Protein AF-A0A3P8UF67-F1 (afdb_monomer)

InterPro domains:
  IPR019818 Isocitrate/isopropylmalate dehydrogenase, conserved site [PS00470] (28-47)
  IPR024084 Isopropylmalate dehydrogenase-like domain [PF00180] (12-121)
  IPR024084 Isopropylmalate dehydrogenase-like domain [SM01329] (1-118)

Organism: Amphiprion percula (NCBI:txid161767)

pLDDT: mean 71.68, std 18.34, range [26.41, 93.44]

Structure (mmCIF, N/CA/C/O backbone):
data_AF-A0A3P8UF67-F1
#
_entry.id   AF-A0A3P8UF67-F1
#
loop_
_atom_site.group_PDB
_atom_site.id
_atom_site.type_symbol
_atom_site.label_atom_id
_atom_site.label_alt_id
_atom_site.label_comp_id
_atom_site.label_asym_id
_atom_site.label_entity_id
_atom_site.label_seq_id
_atom_site.pdbx_PDB_ins_code
_atom_site.Cartn_x
_atom_site.Cartn_y
_atom_site.Cartn_z
_atom_site.occupancy
_atom_site.B_iso_or_equiv
_atom_site.auth_seq_id
_atom_site.auth_comp_id
_atom_site.auth_asym_id
_atom_site.auth_atom_id
_atom_site.pdbx_PDB_model_num
ATOM 1 N N . VAL A 1 1 ? 26.619 7.901 -5.199 1.00 31.92 1 VAL A N 1
ATOM 2 C CA . VAL A 1 1 ? 25.373 8.563 -4.739 1.00 31.92 1 VAL A CA 1
ATOM 3 C C . VAL A 1 1 ? 24.559 9.010 -5.957 1.00 31.92 1 VAL A C 1
ATOM 5 O O . VAL A 1 1 ? 24.554 10.184 -6.281 1.00 31.92 1 VAL A O 1
ATOM 8 N N . SER A 1 2 ? 23.986 8.076 -6.728 1.00 28.95 2 SER A N 1
ATOM 9 C CA . SER A 1 2 ? 23.076 8.375 -7.857 1.00 28.95 2 SER A CA 1
ATOM 10 C C . SER A 1 2 ? 22.608 7.066 -8.502 1.00 28.95 2 SER A C 1
ATOM 12 O O . SER A 1 2 ? 23.261 6.567 -9.414 1.00 28.95 2 SER A O 1
ATOM 14 N N . ARG A 1 3 ? 21.511 6.482 -8.011 1.00 26.41 3 ARG A N 1
ATOM 15 C CA . ARG A 1 3 ? 20.623 5.597 -8.785 1.00 26.41 3 ARG A CA 1
ATOM 16 C C . ARG A 1 3 ? 19.216 5.893 -8.282 1.00 26.41 3 ARG A C 1
ATOM 18 O O . ARG A 1 3 ? 18.908 5.664 -7.120 1.00 26.41 3 ARG A O 1
ATOM 25 N N . ARG A 1 4 ? 18.473 6.631 -9.107 1.00 35.66 4 ARG A N 1
ATOM 26 C CA . ARG A 1 4 ? 17.218 7.298 -8.758 1.00 35.66 4 ARG A CA 1
ATOM 27 C C . ARG A 1 4 ? 16.108 6.263 -8.606 1.00 35.66 4 ARG A C 1
ATOM 29 O O . ARG A 1 4 ? 15.639 5.710 -9.595 1.00 35.66 4 ARG A O 1
ATOM 36 N N . TRP A 1 5 ? 15.713 6.069 -7.357 1.00 35.94 5 TRP A N 1
ATOM 37 C CA . TRP A 1 5 ? 14.443 5.521 -6.908 1.00 35.94 5 TRP A CA 1
ATOM 38 C C . TRP A 1 5 ? 13.309 6.078 -7.774 1.00 35.94 5 TRP A C 1
ATOM 40 O O . TRP A 1 5 ? 13.077 7.287 -7.810 1.00 35.94 5 TRP A O 1
ATOM 50 N N . SER A 1 6 ? 12.685 5.210 -8.562 1.00 42.62 6 SER A N 1
ATOM 51 C CA . SER A 1 6 ? 11.493 5.549 -9.332 1.00 42.62 6 SER A CA 1
ATOM 52 C C . SER A 1 6 ? 10.298 5.112 -8.498 1.00 42.62 6 SER A C 1
ATOM 54 O O . SER A 1 6 ? 9.825 3.989 -8.648 1.00 42.62 6 SER A O 1
ATOM 56 N N . THR A 1 7 ? 9.866 5.960 -7.565 1.00 47.53 7 THR A N 1
ATOM 57 C CA . THR A 1 7 ? 8.689 5.692 -6.733 1.00 47.53 7 THR A CA 1
ATOM 58 C C . THR A 1 7 ? 7.460 5.672 -7.638 1.00 47.53 7 THR A C 1
ATOM 60 O O . THR A 1 7 ? 7.055 6.700 -8.189 1.00 47.53 7 THR A O 1
ATOM 63 N N . LEU A 1 8 ? 6.888 4.489 -7.858 1.00 48.12 8 LEU A N 1
ATOM 64 C CA . LEU A 1 8 ? 5.672 4.325 -8.651 1.00 48.12 8 LEU A CA 1
ATOM 65 C C . LEU A 1 8 ? 4.479 4.689 -7.767 1.00 48.12 8 LEU A C 1
ATOM 67 O O . LEU A 1 8 ? 3.890 3.852 -7.090 1.00 48.12 8 LEU A O 1
ATOM 71 N N . ILE A 1 9 ? 4.149 5.977 -7.750 1.00 51.19 9 ILE A N 1
ATOM 72 C CA . ILE A 1 9 ? 3.031 6.498 -6.968 1.00 51.19 9 ILE A CA 1
ATOM 73 C C . ILE A 1 9 ? 1.745 6.219 -7.747 1.00 51.19 9 ILE A C 1
ATOM 75 O O . ILE A 1 9 ? 1.446 6.875 -8.750 1.00 51.19 9 ILE A O 1
ATOM 79 N N . TYR A 1 10 ? 0.965 5.244 -7.280 1.00 48.44 10 TYR A N 1
ATOM 80 C CA . TYR A 1 10 ? -0.403 5.016 -7.745 1.00 48.44 10 TYR A CA 1
ATOM 81 C C . TYR A 1 10 ? -1.312 6.138 -7.230 1.00 48.44 10 TYR A C 1
ATOM 83 O O . TYR A 1 10 ? -2.051 5.976 -6.264 1.00 48.44 10 TYR A O 1
ATOM 91 N N . CYS A 1 11 ? -1.254 7.311 -7.860 1.00 43.97 11 CYS A N 1
ATOM 92 C CA . CYS A 1 11 ? -2.174 8.390 -7.527 1.00 43.97 11 CYS A CA 1
ATOM 93 C C . CYS A 1 11 ? -3.474 8.261 -8.335 1.00 43.97 11 CYS A C 1
ATOM 95 O O . CYS A 1 11 ? -3.518 8.521 -9.542 1.00 43.97 11 CYS A O 1
ATOM 97 N N . LEU A 1 12 ? -4.562 7.898 -7.653 1.00 42.47 12 LEU A N 1
ATOM 98 C CA . LEU A 1 12 ? -5.923 8.026 -8.172 1.00 42.47 12 LEU A CA 1
ATOM 99 C C . LEU A 1 12 ? -6.345 9.501 -8.112 1.00 42.47 12 LEU A C 1
ATOM 101 O O . LEU A 1 12 ? -6.988 9.952 -7.168 1.00 42.47 12 LEU A O 1
ATOM 105 N N . VAL A 1 13 ? -5.977 10.279 -9.134 1.00 40.25 13 VAL A N 1
ATOM 106 C CA . VAL A 1 13 ? -6.460 11.662 -9.263 1.00 40.25 13 VAL A CA 1
ATOM 107 C C . VAL A 1 13 ? -7.917 11.639 -9.713 1.00 40.25 13 VAL A C 1
ATOM 109 O O . VAL A 1 13 ? -8.225 11.452 -10.893 1.00 40.25 13 VAL A O 1
ATOM 112 N N . ASN A 1 14 ? -8.819 11.867 -8.762 1.00 35.72 14 ASN A N 1
ATOM 113 C CA . ASN A 1 14 ? -10.241 11.999 -9.027 1.00 35.72 14 ASN A CA 1
ATOM 114 C C . ASN A 1 14 ? -10.515 13.379 -9.641 1.00 35.72 14 ASN A C 1
ATOM 116 O O . ASN A 1 14 ? -10.559 14.395 -8.949 1.00 35.72 14 ASN A O 1
ATOM 120 N N . LYS A 1 15 ? -10.685 13.440 -10.963 1.00 35.56 15 LYS A N 1
ATOM 121 C CA . LYS A 1 15 ? -11.275 14.614 -11.610 1.00 35.56 15 LYS A CA 1
ATOM 122 C C . LYS A 1 15 ? -12.540 14.152 -12.304 1.00 35.56 15 LYS A C 1
ATOM 124 O O . LYS A 1 15 ? -12.457 13.467 -13.316 1.00 35.56 15 LYS A O 1
ATOM 129 N N . HIS A 1 16 ? -13.679 14.482 -11.691 1.00 41.19 16 HIS A N 1
ATOM 130 C CA . HIS A 1 16 ? -15.035 14.433 -12.240 1.00 41.19 16 HIS A CA 1
ATOM 131 C C . HIS A 1 16 ? -15.170 13.664 -13.572 1.00 41.19 16 HIS A C 1
ATOM 133 O O . HIS A 1 16 ? -14.860 14.189 -14.639 1.00 41.19 16 HIS A O 1
ATOM 139 N N . ARG A 1 17 ? -15.754 12.461 -13.480 1.00 41.84 17 ARG A N 1
ATOM 140 C CA . ARG A 1 17 ? -16.414 11.687 -14.552 1.00 41.84 17 ARG A CA 1
ATOM 141 C C . ARG A 1 17 ? -15.662 10.625 -15.357 1.00 41.84 17 ARG A C 1
ATOM 143 O O . ARG A 1 17 ? -16.351 9.967 -16.123 1.00 41.84 17 ARG A O 1
ATOM 150 N N . GLN A 1 18 ? -14.373 10.335 -15.193 1.00 37.66 18 GLN A N 1
ATOM 151 C CA . GLN A 1 18 ? -13.783 9.141 -15.839 1.00 37.66 18 GLN A CA 1
ATOM 152 C C . GLN A 1 18 ? -12.657 8.556 -14.975 1.00 37.66 18 GLN A C 1
ATOM 154 O O . GLN A 1 18 ? -11.641 9.216 -14.769 1.00 37.66 18 GLN A O 1
ATOM 159 N N . GLN A 1 19 ? -12.825 7.324 -14.483 1.00 43.16 19 GLN A N 1
ATOM 160 C CA . GLN A 1 19 ? -11.802 6.5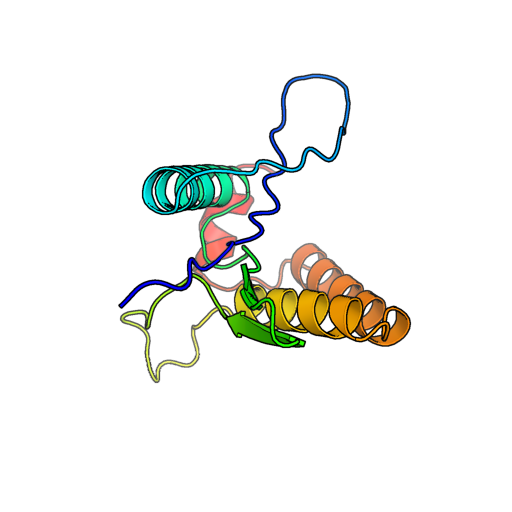55 -13.756 1.00 43.16 19 GLN A CA 1
ATOM 161 C C . GLN A 1 19 ? -10.662 6.173 -14.721 1.00 43.16 19 GLN A C 1
ATOM 163 O O . GLN A 1 19 ? -10.580 5.045 -15.199 1.00 43.16 19 GLN A O 1
ATOM 168 N N . LYS A 1 20 ? -9.804 7.131 -15.086 1.00 48.03 20 LYS A N 1
ATOM 169 C CA . LYS A 1 20 ? -8.570 6.852 -15.830 1.00 48.03 20 LYS A CA 1
ATOM 170 C C . LYS A 1 20 ? -7.449 6.620 -14.828 1.00 48.03 20 LYS A C 1
ATOM 172 O O . LYS A 1 20 ? -7.022 7.559 -14.162 1.00 48.03 20 LYS A O 1
ATOM 177 N N . GLN A 1 21 ? -6.942 5.390 -14.769 1.00 48.00 21 GLN A N 1
ATOM 178 C CA . GLN A 1 21 ? -5.649 5.106 -14.150 1.00 48.00 21 GLN A CA 1
ATOM 179 C C . GLN A 1 21 ? -4.579 5.882 -14.930 1.00 48.00 21 GLN A C 1
ATOM 181 O O . GLN A 1 21 ? -4.398 5.675 -16.132 1.00 48.00 21 GLN A O 1
ATOM 186 N N . ARG A 1 22 ? -3.931 6.849 -14.277 1.00 57.16 22 ARG A N 1
ATOM 187 C CA . ARG A 1 22 ? -2.878 7.675 -14.878 1.00 57.16 22 ARG A CA 1
ATOM 188 C C . ARG A 1 22 ? -1.574 7.404 -14.149 1.00 57.16 22 ARG A C 1
ATOM 190 O O . ARG A 1 22 ? -1.506 7.579 -12.940 1.00 57.16 22 ARG A O 1
ATOM 197 N N . PHE A 1 23 ? -0.543 7.032 -14.897 1.00 70.25 23 PHE A N 1
ATOM 198 C CA . PHE A 1 23 ? 0.817 6.946 -14.379 1.00 70.25 23 PHE A CA 1
ATOM 199 C C . PHE A 1 23 ? 1.464 8.330 -14.447 1.00 70.25 23 PHE A C 1
ATOM 201 O O . PHE A 1 23 ? 1.437 8.983 -15.494 1.00 70.25 23 PHE A O 1
ATOM 208 N N . LEU A 1 24 ? 2.015 8.786 -13.326 1.00 73.94 24 LEU A N 1
ATOM 209 C CA . LEU A 1 24 ? 2.761 10.036 -13.226 1.00 73.94 24 LEU A CA 1
ATOM 210 C C . LEU A 1 24 ? 4.231 9.684 -13.006 1.00 73.94 24 LEU A C 1
ATOM 212 O O . LEU A 1 24 ? 4.568 9.014 -12.036 1.00 73.94 24 LEU A O 1
ATOM 216 N N . VAL A 1 25 ? 5.100 10.126 -13.915 1.00 76.56 25 VAL A N 1
ATOM 217 C CA . VAL A 1 25 ? 6.553 9.967 -13.783 1.00 76.56 25 VAL A CA 1
ATOM 218 C C . VAL A 1 25 ? 7.139 11.332 -13.479 1.00 76.56 25 VAL A C 1
ATOM 220 O O . VAL A 1 25 ? 6.945 12.276 -14.247 1.00 76.56 25 VAL A O 1
ATOM 223 N N . MET A 1 26 ? 7.810 11.454 -12.336 1.00 78.25 26 MET A N 1
ATOM 224 C CA . MET A 1 26 ? 8.237 12.742 -11.792 1.00 78.25 26 MET A CA 1
ATOM 225 C C . MET A 1 26 ? 9.640 12.637 -11.179 1.00 78.25 26 MET A C 1
ATOM 227 O O . MET A 1 26 ? 10.056 11.549 -10.778 1.00 78.25 26 MET A O 1
ATOM 231 N N . PRO A 1 27 ? 10.398 13.744 -11.097 1.00 78.19 27 PRO A N 1
ATOM 232 C CA . PRO A 1 27 ? 11.635 13.782 -10.322 1.00 78.19 27 PRO A CA 1
ATOM 233 C C . PRO A 1 27 ? 11.351 13.566 -8.828 1.00 78.19 27 PRO A C 1
ATOM 235 O O . PRO A 1 27 ? 10.319 14.020 -8.348 1.00 78.19 27 PRO A O 1
ATOM 238 N N . ASN A 1 28 ? 12.302 12.961 -8.104 1.00 78.31 28 ASN A N 1
ATOM 239 C CA . ASN A 1 28 ? 12.159 12.505 -6.710 1.00 78.31 28 ASN A CA 1
ATOM 240 C C . ASN A 1 28 ? 11.344 13.455 -5.806 1.00 78.31 28 ASN A C 1
ATOM 242 O O . ASN A 1 28 ? 10.274 13.089 -5.347 1.00 78.31 28 ASN A O 1
ATOM 246 N N . LEU A 1 29 ? 11.783 14.712 -5.655 1.00 82.56 29 LEU A N 1
ATOM 247 C CA . LEU A 1 29 ? 11.124 15.692 -4.779 1.00 82.56 29 LEU A CA 1
ATOM 248 C C . LEU A 1 29 ? 9.667 15.994 -5.171 1.00 82.56 29 LEU A C 1
ATOM 250 O O . LEU A 1 29 ? 8.812 16.150 -4.309 1.00 82.56 29 LEU A O 1
ATOM 254 N N . TYR A 1 30 ? 9.374 16.095 -6.469 1.00 79.00 30 TYR A N 1
ATOM 255 C CA . TYR A 1 30 ? 8.006 16.351 -6.927 1.00 79.00 30 TYR A CA 1
ATOM 256 C C . TYR A 1 30 ? 7.124 15.117 -6.783 1.00 79.00 30 TYR A C 1
ATOM 258 O O . TYR A 1 30 ? 5.932 15.262 -6.526 1.00 79.00 30 TYR A O 1
ATOM 266 N N . GLY A 1 31 ? 7.712 13.928 -6.953 1.00 78.56 31 GLY A N 1
ATOM 267 C CA . GLY A 1 31 ? 7.057 12.664 -6.649 1.00 78.56 31 GLY A CA 1
ATOM 268 C C . GLY A 1 31 ? 6.621 12.638 -5.192 1.00 78.56 31 GLY A C 1
ATOM 269 O O . GLY A 1 31 ? 5.432 12.529 -4.944 1.00 78.56 31 GLY A O 1
ATOM 270 N N . ASP A 1 32 ? 7.558 12.863 -4.273 1.00 78.88 32 ASP A N 1
ATOM 271 C CA . ASP A 1 32 ? 7.343 12.815 -2.823 1.00 78.88 32 ASP A CA 1
ATOM 272 C C . ASP A 1 32 ? 6.204 13.744 -2.354 1.00 78.88 32 ASP A C 1
ATOM 274 O O . ASP A 1 32 ? 5.218 13.306 -1.758 1.00 78.88 32 ASP A O 1
ATOM 278 N N . ILE A 1 33 ? 6.257 15.018 -2.763 1.00 82.31 33 ILE A N 1
ATOM 279 C CA . ILE A 1 33 ? 5.223 16.014 -2.433 1.00 82.31 33 ILE A CA 1
ATOM 280 C C . ILE A 1 33 ? 3.848 15.595 -2.968 1.00 82.31 33 ILE A C 1
ATOM 282 O O . ILE A 1 33 ? 2.823 15.779 -2.305 1.00 82.31 33 ILE A O 1
ATOM 286 N N . LEU A 1 34 ? 3.797 15.065 -4.192 1.00 81.38 34 LEU A N 1
ATOM 287 C CA . LEU A 1 34 ? 2.531 14.667 -4.793 1.00 81.38 34 LEU A CA 1
ATOM 288 C C . LEU A 1 34 ? 2.012 13.345 -4.232 1.00 81.38 34 LEU A C 1
ATOM 290 O O . LEU A 1 34 ? 0.796 13.225 -4.103 1.00 81.38 34 LEU A O 1
ATOM 294 N N . SER A 1 35 ? 2.867 12.393 -3.847 1.00 77.50 35 SER A N 1
ATOM 295 C CA . SER A 1 35 ? 2.423 11.192 -3.126 1.00 77.50 35 SER A CA 1
ATOM 296 C C . SER A 1 35 ? 1.759 11.540 -1.813 1.00 77.50 35 SER A C 1
ATOM 298 O O . SER A 1 35 ? 0.689 10.999 -1.544 1.00 77.50 35 SER A O 1
ATOM 300 N N . ASP A 1 36 ? 2.326 12.464 -1.042 1.00 80.31 36 ASP A N 1
ATOM 301 C CA . ASP A 1 36 ? 1.752 12.870 0.241 1.00 80.31 36 ASP A CA 1
ATOM 302 C C . ASP A 1 36 ? 0.396 13.552 0.056 1.00 80.31 36 ASP A C 1
ATOM 304 O O . ASP A 1 36 ? -0.571 13.258 0.765 1.00 80.31 36 ASP A O 1
ATOM 308 N N . LEU A 1 37 ? 0.285 14.409 -0.963 1.00 80.56 37 LEU A N 1
ATOM 309 C CA . LEU A 1 37 ? -0.979 15.052 -1.310 1.00 80.56 37 LEU A CA 1
ATOM 310 C C . LEU A 1 37 ? -2.030 14.027 -1.765 1.00 80.56 37 LEU A C 1
ATOM 312 O O . LEU A 1 37 ? -3.186 14.099 -1.347 1.00 80.56 37 LEU A O 1
ATOM 316 N N . CYS A 1 38 ? -1.637 13.048 -2.584 1.00 76.62 38 CYS A N 1
ATOM 317 C CA . CYS A 1 38 ? -2.517 11.965 -3.020 1.00 76.62 38 CYS A CA 1
ATOM 318 C C . CYS A 1 38 ? -2.938 11.061 -1.857 1.00 76.62 38 CYS A C 1
ATOM 320 O O . CYS A 1 38 ? -4.112 10.704 -1.770 1.00 76.62 38 CYS A O 1
ATOM 322 N N . ALA A 1 39 ? -2.021 10.741 -0.940 1.00 76.38 39 ALA A N 1
ATOM 323 C CA . ALA A 1 39 ? -2.318 9.982 0.266 1.00 76.38 39 ALA A CA 1
ATOM 324 C C . ALA A 1 39 ? -3.342 10.726 1.133 1.00 76.38 39 ALA A C 1
ATOM 326 O O . ALA A 1 39 ? -4.321 10.129 1.579 1.00 76.38 39 ALA A O 1
ATOM 327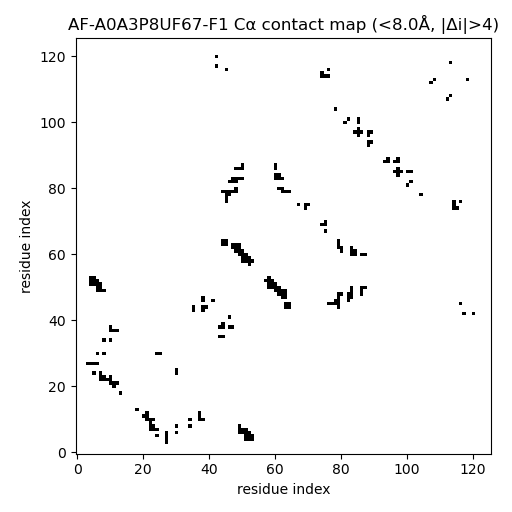 N N . GLY A 1 40 ? -3.192 12.045 1.294 1.00 75.75 40 GLY A N 1
ATOM 328 C CA . GLY A 1 40 ? -4.170 12.891 1.982 1.00 75.75 40 GLY A CA 1
ATOM 329 C C . GLY A 1 40 ? -5.584 12.825 1.386 1.00 75.75 40 GLY A C 1
ATOM 330 O O . GLY A 1 40 ? -6.555 12.833 2.141 1.00 75.75 40 GLY A O 1
ATOM 331 N N . LEU A 1 41 ? -5.712 12.693 0.060 1.00 75.00 41 LEU A N 1
ATOM 332 C CA . LEU A 1 41 ? -7.007 12.620 -0.633 1.00 75.00 41 LEU A CA 1
ATOM 333 C C . LEU A 1 41 ? -7.748 11.288 -0.438 1.00 75.00 41 LEU A C 1
ATOM 335 O O . LEU A 1 41 ? -8.975 11.273 -0.503 1.00 75.00 41 LEU A O 1
ATOM 339 N N . ILE A 1 42 ? -7.028 10.183 -0.226 1.00 71.69 42 ILE A N 1
ATOM 340 C CA . ILE A 1 42 ? -7.615 8.830 -0.146 1.00 71.69 42 ILE A CA 1
ATOM 341 C C . ILE A 1 42 ? -7.841 8.327 1.288 1.00 71.69 42 ILE A C 1
ATOM 343 O O . ILE A 1 42 ? -8.387 7.243 1.463 1.00 71.69 42 ILE A O 1
ATOM 347 N N . GLY A 1 43 ? -7.432 9.085 2.311 1.00 70.75 43 GLY A N 1
ATOM 348 C CA . GLY A 1 43 ? -7.598 8.699 3.722 1.00 70.75 43 GLY A CA 1
ATOM 349 C C . GLY A 1 43 ? -6.347 8.868 4.588 1.00 70.75 43 GLY A C 1
ATOM 350 O O . GLY A 1 43 ? -6.435 8.844 5.814 1.00 70.75 43 GLY A O 1
ATOM 351 N N . GLY A 1 44 ? -5.193 9.153 3.991 1.00 76.38 44 GLY A N 1
ATOM 352 C CA . GLY A 1 44 ? -3.910 9.382 4.659 1.00 76.38 44 GLY A CA 1
ATOM 353 C C . GLY A 1 44 ? -2.851 8.337 4.301 1.00 76.38 44 GLY A C 1
ATOM 354 O O . GLY A 1 44 ? -3.097 7.395 3.552 1.00 76.38 44 GLY A O 1
ATOM 355 N N . LEU A 1 45 ? -1.654 8.497 4.869 1.00 75.38 45 LEU A N 1
ATOM 356 C CA . LEU A 1 45 ? -0.499 7.627 4.604 1.00 75.38 45 LEU A CA 1
ATOM 357 C C . LEU A 1 45 ? -0.672 6.189 5.131 1.00 75.38 45 LEU A C 1
ATOM 359 O O . LEU A 1 45 ? -0.016 5.281 4.633 1.00 75.38 45 LEU A O 1
ATOM 363 N N . GLY A 1 46 ? -1.577 5.962 6.094 1.00 74.19 46 GLY A N 1
ATOM 364 C CA . GLY A 1 46 ? -1.839 4.644 6.696 1.00 74.19 46 GLY A CA 1
ATOM 365 C C . GLY A 1 46 ? -2.480 3.613 5.757 1.00 74.19 46 GLY A C 1
ATOM 366 O O . GLY A 1 46 ? -2.510 2.428 6.076 1.00 74.19 46 GLY A O 1
ATOM 367 N N . VAL A 1 47 ? -2.952 4.039 4.580 1.00 77.50 47 VAL A N 1
ATOM 368 C CA . VAL A 1 47 ? -3.601 3.173 3.576 1.00 77.50 47 VAL A CA 1
ATOM 369 C C . VAL A 1 47 ? -2.929 3.226 2.200 1.00 77.50 47 VAL A C 1
ATOM 371 O O . VAL A 1 47 ? -3.398 2.585 1.262 1.00 77.50 47 VAL A O 1
ATOM 374 N N . MET A 1 48 ? -1.838 3.984 2.056 1.00 79.31 48 MET A N 1
ATOM 375 C CA . MET A 1 48 ? -1.142 4.143 0.779 1.00 79.31 48 MET A CA 1
ATOM 376 C C . MET A 1 48 ? -0.072 3.049 0.610 1.00 79.31 48 MET A C 1
ATOM 378 O O . MET A 1 48 ? 0.860 3.003 1.414 1.00 79.31 48 MET A O 1
ATOM 382 N N . PRO A 1 49 ? -0.150 2.190 -0.423 1.00 81.19 49 PRO A N 1
ATOM 383 C CA . PRO A 1 49 ? 0.937 1.274 -0.752 1.00 81.19 49 PRO A CA 1
ATOM 384 C C . PRO A 1 49 ? 2.089 2.000 -1.460 1.00 81.19 49 PRO A C 1
ATOM 386 O O . PRO A 1 49 ? 1.865 2.939 -2.229 1.00 81.19 49 PRO A O 1
ATOM 389 N N . SER A 1 50 ? 3.320 1.526 -1.260 1.00 80.69 50 SER A N 1
ATOM 390 C CA . SER A 1 50 ? 4.518 2.038 -1.937 1.00 80.69 50 SER A CA 1
ATOM 391 C C . SER A 1 50 ? 5.484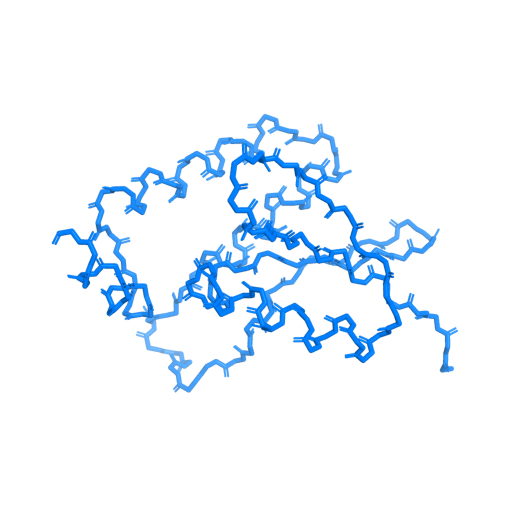 0.924 -2.333 1.00 80.69 50 SER A C 1
ATOM 393 O O . SER A 1 50 ? 5.561 -0.136 -1.707 1.00 80.69 50 SER A O 1
ATOM 395 N N . GLY A 1 51 ? 6.217 1.176 -3.415 1.00 82.69 51 GLY A N 1
ATOM 396 C CA . GLY A 1 51 ? 7.192 0.262 -3.980 1.00 82.69 51 GLY A CA 1
ATOM 397 C C . GLY A 1 51 ? 8.276 1.003 -4.750 1.00 82.69 51 GLY A C 1
ATOM 398 O O . GLY A 1 51 ? 8.008 1.880 -5.574 1.00 82.69 51 GLY A O 1
ATOM 399 N N . ASN A 1 52 ? 9.506 0.593 -4.487 1.00 81.94 52 ASN A N 1
ATOM 400 C CA . ASN A 1 52 ? 10.738 1.103 -5.046 1.00 81.94 52 ASN A CA 1
ATOM 401 C C . ASN A 1 52 ? 11.377 0.023 -5.914 1.00 81.94 52 ASN A C 1
ATOM 403 O O . ASN A 1 52 ? 11.835 -0.998 -5.408 1.00 81.94 52 ASN A O 1
ATOM 407 N N . ILE A 1 53 ? 11.411 0.241 -7.227 1.00 81.31 53 ILE A N 1
ATOM 408 C CA . ILE A 1 53 ? 11.914 -0.740 -8.194 1.00 81.31 53 ILE A CA 1
ATOM 409 C C . ILE A 1 53 ? 13.244 -0.238 -8.760 1.00 81.31 53 ILE A C 1
ATOM 411 O O . ILE A 1 53 ? 13.318 0.870 -9.297 1.00 81.31 53 ILE A O 1
ATOM 415 N N . ASP A 1 54 ? 14.292 -1.050 -8.641 1.00 78.81 54 ASP A N 1
ATOM 416 C CA . ASP A 1 54 ? 15.601 -0.813 -9.245 1.00 78.81 54 ASP A CA 1
ATOM 417 C C . ASP A 1 54 ? 15.728 -1.523 -10.599 1.00 78.81 54 ASP A C 1
ATOM 419 O O . ASP A 1 54 ? 15.157 -2.588 -10.845 1.00 78.81 54 ASP A O 1
ATOM 423 N N . ALA A 1 55 ? 16.547 -0.951 -11.479 1.00 77.06 55 ALA A N 1
ATOM 424 C CA . ALA A 1 55 ? 16.782 -1.485 -12.818 1.00 77.06 55 ALA A CA 1
ATOM 425 C C . ALA A 1 55 ? 17.496 -2.850 -12.815 1.00 77.06 55 ALA A C 1
ATOM 427 O O . ALA A 1 55 ? 17.440 -3.567 -13.810 1.00 77.06 55 ALA A O 1
ATOM 428 N N . ASN A 1 56 ? 18.152 -3.225 -11.711 1.00 81.00 56 ASN A N 1
ATOM 429 C CA . ASN A 1 56 ? 18.842 -4.509 -11.580 1.00 81.00 56 ASN A CA 1
ATOM 430 C C . ASN A 1 56 ? 17.911 -5.659 -11.139 1.00 81.00 56 ASN A C 1
ATOM 432 O O . ASN A 1 56 ? 18.398 -6.726 -10.772 1.00 81.00 56 ASN A O 1
ATOM 436 N N . GLY A 1 57 ? 16.589 -5.448 -11.145 1.00 74.94 57 GLY A N 1
ATOM 437 C CA . GLY A 1 57 ? 15.600 -6.468 -10.779 1.00 74.94 57 GLY A CA 1
ATOM 438 C C . GLY A 1 57 ? 15.347 -6.594 -9.275 1.00 74.94 57 GLY A C 1
ATOM 439 O O . GLY A 1 57 ? 14.676 -7.527 -8.846 1.00 74.94 57 GLY A O 1
ATOM 440 N N . VAL A 1 58 ? 15.867 -5.665 -8.470 1.00 81.88 58 VAL A N 1
ATOM 441 C CA . VAL A 1 58 ? 15.558 -5.575 -7.039 1.00 81.88 58 VAL A CA 1
ATOM 442 C C . VAL A 1 58 ? 14.359 -4.651 -6.862 1.00 81.88 58 VAL A C 1
ATOM 444 O O . VAL A 1 58 ? 14.388 -3.512 -7.318 1.00 81.88 58 VAL A O 1
ATOM 447 N N . ALA A 1 59 ? 13.318 -5.122 -6.181 1.00 84.44 59 ALA A N 1
ATOM 448 C CA . ALA A 1 59 ? 12.166 -4.312 -5.807 1.00 84.44 59 ALA A CA 1
ATOM 449 C C . ALA A 1 59 ? 11.987 -4.350 -4.286 1.00 84.44 59 ALA A C 1
ATOM 451 O O . ALA A 1 59 ? 11.979 -5.426 -3.690 1.00 84.44 59 ALA A O 1
ATOM 452 N N . ASN A 1 60 ? 11.860 -3.180 -3.666 1.00 84.31 60 ASN A N 1
ATOM 453 C CA . ASN A 1 60 ? 11.580 -3.024 -2.245 1.00 84.31 60 ASN A CA 1
ATOM 454 C C . ASN A 1 60 ? 10.175 -2.445 -2.066 1.00 84.31 60 ASN A C 1
ATOM 456 O O . ASN A 1 60 ? 9.874 -1.394 -2.624 1.00 84.31 60 ASN A O 1
ATOM 460 N N . PHE A 1 61 ? 9.326 -3.112 -1.292 1.00 85.44 61 PHE A N 1
ATOM 461 C CA . PHE A 1 61 ? 7.963 -2.666 -1.009 1.00 85.44 61 PHE A CA 1
ATOM 462 C C . PHE A 1 61 ? 7.861 -2.330 0.470 1.00 85.44 61 PHE A C 1
ATOM 464 O O . PHE A 1 61 ? 8.144 -3.173 1.318 1.00 85.44 61 PHE A O 1
ATOM 471 N N . GLU A 1 62 ? 7.478 -1.095 0.774 1.00 79.31 62 GLU A N 1
ATOM 472 C CA . GLU A 1 62 ? 7.541 -0.555 2.131 1.00 79.31 62 GLU A CA 1
ATOM 473 C C . GLU A 1 62 ? 6.285 0.241 2.483 1.00 79.31 62 GLU A C 1
ATOM 475 O O . GLU A 1 62 ? 5.503 0.637 1.610 1.00 79.31 62 GLU A O 1
ATOM 480 N N . SER A 1 63 ? 6.066 0.445 3.780 1.00 79.00 63 SER A N 1
ATOM 481 C CA . SER A 1 63 ? 5.071 1.396 4.261 1.00 79.00 63 SER A CA 1
ATOM 482 C C . SER A 1 63 ? 5.619 2.814 4.129 1.00 79.00 63 SER A C 1
ATOM 484 O O . SER A 1 63 ? 6.749 3.084 4.524 1.00 79.00 63 SER A O 1
ATOM 486 N N . VAL A 1 64 ? 4.801 3.738 3.625 1.00 69.75 64 VAL A N 1
ATOM 487 C CA . VAL A 1 64 ? 5.181 5.161 3.518 1.00 69.75 64 VAL A CA 1
ATOM 488 C C . VAL A 1 64 ? 5.085 5.877 4.864 1.00 69.75 64 VAL A C 1
ATOM 490 O O . VAL A 1 64 ? 5.687 6.928 5.060 1.00 69.75 64 VAL A O 1
ATOM 493 N N . HIS A 1 65 ? 4.317 5.322 5.805 1.00 72.44 65 HIS A N 1
ATOM 494 C CA . HIS A 1 65 ? 4.257 5.862 7.153 1.00 72.44 65 HIS A CA 1
ATOM 495 C C . HIS A 1 65 ? 5.545 5.519 7.913 1.00 72.44 65 HIS A C 1
ATOM 497 O O . HIS A 1 65 ? 6.039 4.390 7.870 1.00 72.44 65 HIS A O 1
ATOM 503 N N . GLY A 1 66 ? 6.078 6.505 8.632 1.00 70.38 66 GLY A N 1
ATOM 504 C CA . GLY A 1 66 ? 7.200 6.299 9.541 1.00 70.38 66 GLY A CA 1
ATOM 505 C C . GLY A 1 66 ? 6.808 5.487 10.776 1.00 70.38 66 GLY A C 1
ATOM 506 O O . GLY A 1 66 ? 5.670 5.032 10.919 1.00 70.38 66 GLY A O 1
ATOM 507 N N . THR A 1 67 ? 7.762 5.335 11.692 1.00 73.12 67 THR A N 1
ATOM 508 C CA . THR A 1 67 ? 7.519 4.793 13.032 1.00 73.12 67 THR A CA 1
ATOM 509 C C . THR A 1 67 ? 6.617 5.750 13.801 1.00 73.12 67 THR A C 1
ATOM 511 O O . THR A 1 67 ? 7.045 6.871 14.085 1.00 73.12 67 THR A O 1
ATOM 514 N N . PRO A 1 68 ? 5.379 5.353 14.119 1.00 68.06 68 PRO A N 1
ATOM 515 C CA . PRO A 1 68 ? 4.471 6.240 14.812 1.00 68.06 68 PRO A CA 1
ATOM 516 C C . PRO A 1 68 ? 4.797 6.260 16.314 1.00 68.06 68 PRO A C 1
ATOM 518 O O . PRO A 1 68 ? 5.338 5.295 16.866 1.00 68.06 68 PRO A O 1
ATOM 521 N N . ASP A 1 69 ? 4.390 7.328 17.001 1.00 73.81 69 ASP A N 1
ATOM 522 C CA . ASP A 1 69 ? 4.590 7.510 18.452 1.00 73.81 69 ASP A CA 1
ATOM 523 C C . ASP A 1 69 ? 3.859 6.452 19.311 1.00 73.81 69 ASP A C 1
ATOM 525 O O . ASP A 1 69 ? 4.030 6.386 20.524 1.00 73.81 69 ASP A O 1
ATOM 529 N N . ILE A 1 70 ? 3.062 5.586 18.675 1.00 73.94 70 ILE A N 1
ATOM 530 C CA . ILE A 1 70 ? 2.302 4.474 19.268 1.00 73.94 70 ILE A CA 1
ATOM 531 C C . ILE A 1 70 ? 3.059 3.132 19.254 1.00 73.94 70 ILE A C 1
ATOM 533 O O . ILE A 1 70 ? 2.458 2.062 19.380 1.00 73.94 70 ILE A O 1
ATOM 537 N N . THR A 1 71 ? 4.377 3.161 19.058 1.00 80.38 71 THR A N 1
ATOM 538 C CA . THR A 1 71 ? 5.207 1.949 19.009 1.00 80.38 71 THR A CA 1
ATOM 539 C C . THR A 1 71 ? 5.096 1.159 20.320 1.00 80.38 71 THR A C 1
ATOM 541 O O . THR A 1 71 ? 5.328 1.694 21.400 1.00 80.38 71 THR A O 1
ATOM 544 N N . GLY A 1 72 ? 4.750 -0.129 20.224 1.00 76.62 72 GLY A N 1
ATOM 545 C CA . GLY A 1 72 ? 4.595 -1.026 21.378 1.00 76.62 72 GLY A CA 1
ATOM 546 C C . GLY A 1 72 ? 3.208 -1.021 22.031 1.00 76.62 72 GLY A C 1
ATOM 547 O O . GLY A 1 72 ? 3.003 -1.761 22.988 1.00 76.62 72 GLY A O 1
ATOM 548 N N . LEU A 1 73 ? 2.259 -0.235 21.513 1.00 80.50 73 LEU A N 1
ATOM 549 C CA . LEU A 1 73 ? 0.889 -0.161 22.037 1.00 80.50 73 LEU A CA 1
ATOM 550 C C . LEU A 1 73 ? -0.117 -1.050 21.286 1.00 80.50 73 LEU A C 1
ATOM 552 O O . LEU A 1 73 ? -1.281 -1.063 21.657 1.00 80.50 73 LEU A O 1
ATOM 556 N N . ASP A 1 74 ? 0.318 -1.768 20.244 1.00 79.12 74 ASP A N 1
ATOM 557 C CA . ASP A 1 74 ? -0.534 -2.612 19.380 1.00 79.12 74 ASP A CA 1
ATOM 558 C C . ASP A 1 74 ? -1.725 -1.864 18.741 1.00 79.12 74 ASP A C 1
ATOM 560 O O . ASP A 1 74 ? -2.788 -2.411 18.480 1.00 79.12 74 ASP A O 1
ATOM 564 N N . LEU A 1 75 ? -1.543 -0.564 18.485 1.00 78.62 75 LEU A N 1
ATOM 565 C CA . LEU A 1 75 ? -2.550 0.323 17.881 1.00 78.62 75 LEU A CA 1
ATOM 566 C C . LEU A 1 75 ? -2.235 0.684 16.420 1.00 78.62 75 LEU A C 1
ATOM 568 O O . LEU A 1 75 ? -2.911 1.524 15.826 1.00 78.62 75 LEU A O 1
ATOM 572 N N . ALA A 1 76 ? -1.161 0.126 15.859 1.00 81.69 76 ALA A N 1
ATOM 573 C CA . ALA A 1 76 ? -0.687 0.488 14.530 1.00 81.69 76 ALA A CA 1
ATOM 574 C C . ALA A 1 76 ? -1.602 -0.080 13.441 1.00 81.69 76 ALA A C 1
ATOM 576 O O . ALA A 1 76 ? -2.039 -1.222 13.519 1.00 81.69 76 ALA A O 1
ATOM 577 N N . ASN A 1 77 ? -1.837 0.708 12.394 1.00 83.00 77 ASN A N 1
ATOM 578 C CA . ASN A 1 77 ? -2.573 0.267 11.220 1.00 83.00 77 ASN A CA 1
ATOM 579 C C . A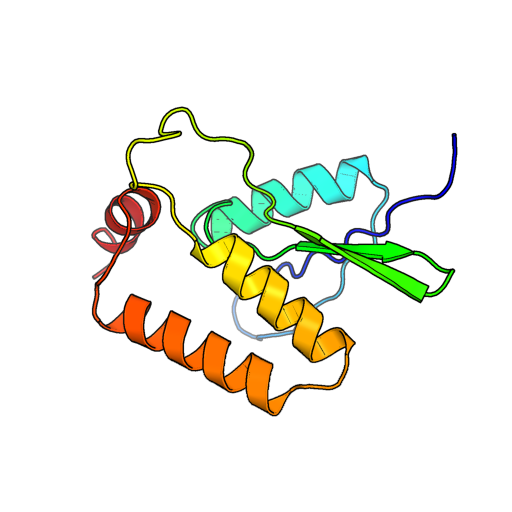SN A 1 77 ? -1.660 -0.539 10.277 1.00 83.00 77 ASN A C 1
ATOM 581 O O . ASN A 1 77 ? -0.755 0.047 9.678 1.00 83.00 77 ASN A O 1
ATOM 585 N N . PRO A 1 78 ? -1.888 -1.852 10.082 1.00 84.94 78 PRO A N 1
ATOM 586 C CA . PRO A 1 78 ? -1.065 -2.664 9.188 1.00 84.94 78 PRO A CA 1
ATOM 587 C C . PRO A 1 78 ? -1.447 -2.512 7.705 1.00 84.94 78 PRO A C 1
ATOM 589 O O . PRO A 1 78 ? -0.794 -3.105 6.844 1.00 84.94 78 PRO A O 1
ATOM 592 N N . THR A 1 79 ? -2.498 -1.749 7.379 1.00 85.25 79 THR A N 1
ATOM 593 C CA . THR A 1 79 ? -3.107 -1.713 6.039 1.00 85.25 79 THR A CA 1
ATOM 594 C C . THR A 1 79 ? -2.131 -1.258 4.956 1.00 85.25 79 THR A C 1
ATOM 596 O O . THR A 1 79 ? -2.032 -1.923 3.927 1.00 85.25 79 THR A O 1
ATOM 599 N N . ALA A 1 80 ? -1.368 -0.180 5.170 1.00 83.75 80 ALA A N 1
ATOM 600 C CA . ALA A 1 80 ? -0.371 0.278 4.194 1.00 83.75 80 ALA A CA 1
ATOM 601 C C . ALA A 1 80 ? 0.666 -0.808 3.876 1.00 83.75 80 ALA A C 1
ATOM 603 O O . ALA A 1 80 ? 0.956 -1.059 2.708 1.00 83.75 80 ALA A O 1
ATOM 604 N N . LEU A 1 81 ? 1.188 -1.487 4.902 1.00 86.81 81 LEU A N 1
ATOM 605 C CA . LEU A 1 81 ? 2.186 -2.540 4.724 1.00 86.81 81 LEU A CA 1
ATOM 606 C C . LEU A 1 81 ? 1.595 -3.765 4.009 1.00 86.81 81 LEU A C 1
ATOM 608 O O . LEU A 1 81 ? 2.222 -4.310 3.100 1.00 86.81 81 LEU A O 1
ATOM 612 N N . LEU A 1 82 ? 0.374 -4.169 4.373 1.00 88.19 82 LEU A N 1
ATOM 613 C CA . LEU A 1 82 ? -0.340 -5.263 3.710 1.00 88.19 82 LEU A CA 1
ATOM 614 C C . LEU A 1 82 ? -0.608 -4.954 2.235 1.00 88.19 82 LEU A C 1
ATOM 616 O O . LEU A 1 82 ? -0.367 -5.802 1.377 1.00 88.19 82 LEU A O 1
ATOM 620 N N . LEU A 1 83 ? -1.051 -3.738 1.917 1.00 87.00 83 LEU A N 1
ATOM 621 C CA . LEU A 1 83 ? -1.270 -3.324 0.533 1.00 87.00 83 LEU A CA 1
ATOM 622 C C . LEU A 1 83 ? 0.051 -3.225 -0.244 1.00 87.00 83 LEU A C 1
ATOM 624 O O . LEU A 1 83 ? 0.090 -3.630 -1.405 1.00 87.00 83 LEU A O 1
ATOM 628 N N . SER A 1 84 ? 1.150 -2.783 0.375 1.00 85.00 84 SER A N 1
ATOM 629 C CA . SER A 1 84 ? 2.485 -2.853 -0.240 1.00 85.00 84 SER A CA 1
ATOM 630 C C . SER A 1 84 ? 2.894 -4.303 -0.541 1.00 85.00 84 SER A C 1
ATOM 632 O O . SER A 1 84 ? 3.404 -4.585 -1.628 1.00 85.00 84 SER A O 1
ATOM 634 N N . ALA 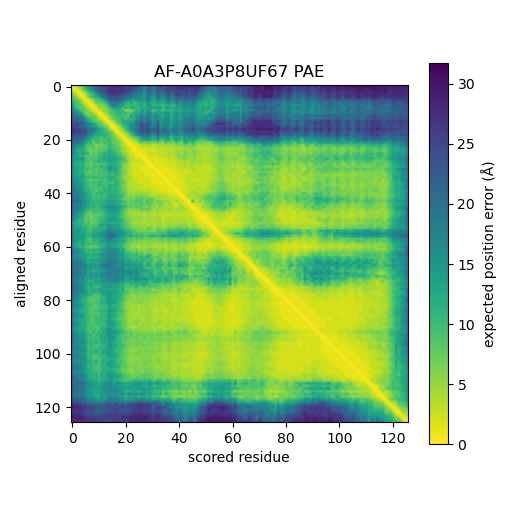A 1 85 ? 2.591 -5.252 0.352 1.00 88.56 85 ALA A N 1
ATOM 635 C CA . A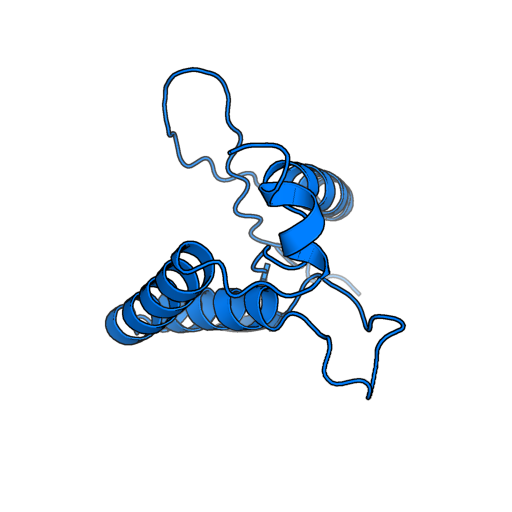LA A 1 85 ? 2.811 -6.679 0.104 1.00 88.56 85 ALA A CA 1
ATOM 636 C C . ALA A 1 85 ? 1.919 -7.233 -1.026 1.00 88.56 85 ALA A C 1
ATOM 638 O O . ALA A 1 85 ? 2.364 -8.076 -1.804 1.00 88.56 85 ALA A O 1
ATOM 639 N N . VAL A 1 86 ? 0.689 -6.732 -1.187 1.00 89.88 86 VAL A N 1
ATOM 640 C CA . VAL A 1 86 ? -0.141 -7.045 -2.363 1.00 89.88 86 VAL A CA 1
ATOM 641 C C . VAL A 1 86 ? 0.549 -6.565 -3.639 1.00 89.88 86 VAL A C 1
ATOM 643 O O . VAL A 1 86 ? 0.695 -7.348 -4.577 1.00 89.88 86 VAL A O 1
ATOM 646 N N . VAL A 1 87 ? 1.035 -5.320 -3.686 1.00 87.25 87 VAL A N 1
ATOM 647 C CA . VAL A 1 87 ? 1.755 -4.807 -4.868 1.00 87.25 87 VAL A CA 1
ATOM 648 C C . VAL A 1 87 ? 2.996 -5.659 -5.166 1.00 87.25 87 VAL A C 1
ATOM 650 O O . VAL A 1 87 ? 3.252 -5.969 -6.331 1.00 87.25 87 VAL A O 1
ATOM 653 N N . MET A 1 88 ? 3.704 -6.126 -4.135 1.00 89.00 88 MET A N 1
ATOM 654 C CA . MET A 1 88 ? 4.810 -7.078 -4.280 1.00 89.00 88 MET A CA 1
ATOM 655 C C . MET A 1 88 ? 4.368 -8.396 -4.929 1.00 89.00 88 MET A C 1
ATOM 657 O O . MET A 1 88 ? 4.989 -8.847 -5.891 1.00 89.00 88 MET A O 1
ATOM 661 N N . LEU A 1 89 ? 3.281 -9.009 -4.452 1.00 90.31 89 LEU A N 1
ATOM 662 C CA . LEU A 1 89 ? 2.755 -10.249 -5.032 1.00 90.31 89 LEU A CA 1
ATOM 663 C C . LEU A 1 89 ? 2.354 -10.056 -6.497 1.00 90.31 89 LEU A C 1
ATOM 665 O O . LEU A 1 89 ? 2.645 -10.912 -7.332 1.00 90.31 89 LEU A O 1
ATOM 669 N N . HIS A 1 90 ? 1.761 -8.911 -6.839 1.00 87.19 90 HIS A N 1
ATOM 670 C CA . HIS A 1 90 ? 1.468 -8.571 -8.231 1.00 87.19 90 HIS A CA 1
ATOM 671 C C . HIS A 1 90 ? 2.742 -8.396 -9.065 1.00 87.19 90 HIS A C 1
ATOM 673 O O . HIS A 1 90 ? 2.774 -8.842 -10.210 1.00 87.19 90 HIS A O 1
ATOM 679 N N . HIS A 1 91 ? 3.799 -7.805 -8.503 1.00 86.25 91 HIS A N 1
ATOM 680 C CA . HIS A 1 91 ? 5.098 -7.692 -9.171 1.00 86.25 91 HIS A CA 1
ATOM 681 C C . HIS A 1 91 ? 5.728 -9.068 -9.451 1.00 86.25 91 HIS A C 1
AT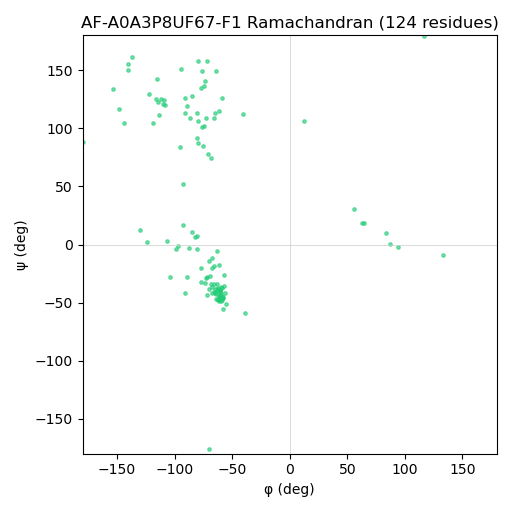OM 683 O O . HIS A 1 91 ? 6.338 -9.269 -10.497 1.00 86.25 91 HIS A O 1
ATOM 689 N N . MET A 1 92 ? 5.511 -10.045 -8.566 1.00 89.75 92 MET A N 1
ATOM 690 C CA . MET A 1 92 ? 5.963 -11.435 -8.726 1.00 89.75 92 MET A CA 1
ATOM 691 C C . MET A 1 92 ? 5.035 -12.302 -9.597 1.00 89.75 92 MET A C 1
ATOM 693 O O . MET A 1 92 ? 5.243 -13.509 -9.692 1.00 89.75 92 MET A O 1
ATOM 697 N N . SER A 1 93 ? 4.012 -11.718 -10.233 1.00 91.12 93 SER A N 1
ATOM 698 C CA . SER A 1 93 ? 2.974 -12.438 -10.998 1.00 91.12 93 SER A CA 1
ATOM 699 C C . SER A 1 93 ? 2.102 -13.398 -10.164 1.00 91.12 93 SER A C 1
ATOM 701 O O . SER A 1 93 ? 1.415 -14.260 -10.709 1.00 91.12 93 SER A O 1
ATOM 703 N N . LEU A 1 94 ? 2.072 -13.234 -8.838 1.00 92.00 94 LEU A N 1
ATOM 704 C CA . LEU A 1 94 ? 1.257 -14.006 -7.890 1.00 92.00 94 LEU A CA 1
ATOM 705 C C . LEU A 1 94 ? -0.090 -13.314 -7.621 1.00 92.00 94 LEU A C 1
ATOM 707 O O . LEU A 1 94 ? -0.481 -13.075 -6.474 1.00 92.00 94 LEU A O 1
ATOM 711 N N . HIS A 1 95 ? -0.804 -12.974 -8.695 1.00 91.31 95 HIS A N 1
ATOM 712 C CA . HIS A 1 95 ? -2.019 -12.155 -8.639 1.00 91.31 95 HIS A CA 1
ATOM 713 C C . HIS A 1 95 ? -3.135 -12.769 -7.788 1.00 91.31 95 HIS A C 1
ATOM 715 O O . HIS A 1 95 ? -3.811 -12.046 -7.066 1.00 91.31 95 HIS A O 1
ATOM 721 N N . ASP A 1 96 ? -3.305 -14.092 -7.809 1.00 93.44 96 ASP A N 1
ATOM 722 C CA . ASP A 1 96 ? -4.369 -14.758 -7.047 1.00 93.44 96 ASP A CA 1
ATOM 723 C C . ASP A 1 96 ? -4.215 -14.557 -5.537 1.00 93.44 96 ASP A C 1
ATOM 725 O O . ASP A 1 96 ? -5.197 -14.338 -4.826 1.00 93.44 96 ASP A O 1
ATOM 729 N N . TYR A 1 97 ? -2.979 -14.607 -5.037 1.00 93.38 97 TYR A N 1
ATOM 730 C CA . TYR A 1 97 ? -2.685 -14.375 -3.625 1.00 93.38 97 TYR A CA 1
ATOM 731 C C . TYR A 1 97 ? -2.850 -12.897 -3.267 1.00 93.38 97 TYR A C 1
ATOM 733 O O . TYR A 1 97 ? -3.478 -12.585 -2.255 1.00 93.38 97 TYR A O 1
ATOM 741 N N . GLY A 1 98 ? -2.358 -11.995 -4.124 1.00 89.81 98 GLY A N 1
ATOM 742 C CA . GLY A 1 98 ? -2.523 -10.551 -3.947 1.00 89.81 98 GLY A CA 1
ATOM 743 C C . GLY A 1 98 ? -3.995 -10.138 -3.890 1.00 89.81 98 GLY A C 1
ATOM 744 O O . GLY A 1 98 ? -4.410 -9.467 -2.947 1.00 89.81 98 GLY A O 1
ATOM 745 N N . ASN A 1 99 ? -4.806 -10.627 -4.828 1.00 90.88 99 ASN A N 1
ATOM 746 C CA . ASN A 1 99 ? -6.237 -10.338 -4.897 1.00 90.88 99 ASN A CA 1
ATOM 747 C C . ASN A 1 99 ? -6.996 -10.865 -3.673 1.00 90.88 99 ASN A C 1
ATOM 749 O O . ASN A 1 99 ? -7.895 -10.186 -3.177 1.00 90.88 99 ASN A O 1
ATOM 7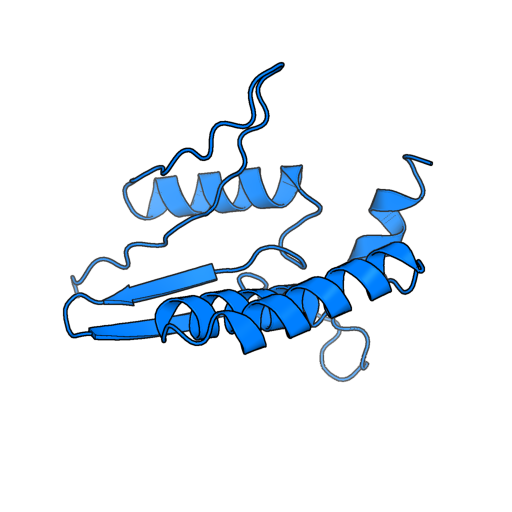53 N N . LYS A 1 100 ? -6.639 -12.049 -3.154 1.00 93.25 100 LYS A N 1
ATOM 754 C CA . LYS A 1 100 ? -7.256 -12.597 -1.933 1.00 93.25 100 LYS A CA 1
ATOM 755 C C . LYS A 1 100 ? -6.995 -11.708 -0.723 1.00 93.25 100 LYS A C 1
ATOM 757 O O . LYS A 1 100 ? -7.936 -11.381 -0.007 1.00 93.25 100 LYS A O 1
ATOM 762 N N . ILE A 1 101 ? -5.741 -11.298 -0.524 1.00 91.06 101 ILE A N 1
ATOM 763 C CA . ILE A 1 101 ? -5.355 -10.419 0.589 1.00 91.06 101 ILE A CA 1
ATOM 764 C C . ILE A 1 101 ? -6.030 -9.055 0.439 1.00 91.06 101 ILE A C 1
ATOM 766 O O . ILE A 1 101 ? -6.644 -8.573 1.383 1.00 91.06 101 ILE A O 1
ATOM 770 N N . GLN A 1 102 ? -5.989 -8.467 -0.759 1.00 88.69 102 GLN A N 1
ATOM 771 C CA . GLN A 1 102 ? -6.640 -7.189 -1.039 1.00 88.69 102 GLN A CA 1
ATOM 772 C C . GLN A 1 102 ? -8.145 -7.231 -0.753 1.00 88.69 102 GLN A C 1
ATOM 774 O O . GLN A 1 102 ? -8.673 -6.324 -0.112 1.00 88.69 102 GLN A O 1
ATOM 779 N N . THR A 1 103 ? -8.827 -8.282 -1.213 1.00 89.25 103 THR A N 1
ATOM 780 C CA . THR A 1 103 ? -10.268 -8.454 -0.990 1.00 89.25 103 THR A CA 1
ATOM 781 C C . THR A 1 103 ? -10.571 -8.572 0.498 1.00 89.25 103 THR A C 1
ATOM 783 O O . THR A 1 103 ? -11.425 -7.845 0.991 1.00 89.25 103 THR A O 1
ATOM 786 N N . ALA A 1 104 ? -9.813 -9.398 1.225 1.00 90.25 104 ALA A N 1
ATOM 787 C CA . ALA A 1 104 ? -9.971 -9.544 2.668 1.00 90.25 104 ALA A CA 1
ATOM 788 C C . ALA A 1 104 ? -9.774 -8.209 3.407 1.00 90.25 104 ALA A C 1
ATOM 790 O O . ALA A 1 104 ? -10.619 -7.839 4.213 1.00 90.25 104 ALA A O 1
ATOM 791 N N . CYS A 1 105 ? -8.724 -7.444 3.080 1.00 86.75 105 CYS A N 1
ATOM 792 C CA . CYS A 1 105 ? -8.502 -6.119 3.666 1.00 86.75 105 CYS A CA 1
ATOM 793 C C . CYS A 1 105 ? -9.678 -5.166 3.403 1.00 86.75 105 CYS A C 1
ATOM 795 O O . CYS A 1 105 ? -10.119 -4.466 4.312 1.00 86.75 105 CYS A O 1
ATOM 797 N N . PHE A 1 106 ? -10.202 -5.131 2.175 1.00 85.75 106 PHE A N 1
ATOM 798 C CA . PHE A 1 106 ? -11.348 -4.279 1.852 1.00 85.75 106 PHE A CA 1
ATOM 799 C C . PHE A 1 106 ? -12.640 -4.734 2.524 1.00 85.75 106 PHE A C 1
ATOM 801 O O . PHE A 1 106 ? -13.445 -3.884 2.898 1.00 85.75 106 PHE A O 1
ATOM 808 N N . ASP A 1 107 ? -12.841 -6.034 2.706 1.00 87.94 107 ASP A N 1
ATOM 809 C CA . ASP A 1 107 ? -14.012 -6.553 3.405 1.00 87.94 107 ASP A CA 1
ATOM 810 C C . ASP A 1 107 ? -13.953 -6.246 4.909 1.00 87.94 107 ASP A C 1
ATOM 812 O O . ASP A 1 107 ? -14.967 -5.825 5.460 1.00 87.94 107 ASP A O 1
ATOM 816 N N . THR A 1 108 ? -12.780 -6.317 5.550 1.00 87.00 108 THR A N 1
ATOM 817 C CA . THR A 1 108 ? -12.588 -5.870 6.946 1.00 87.00 108 THR A CA 1
ATOM 818 C C . THR A 1 108 ? -12.897 -4.379 7.111 1.00 87.00 108 THR A C 1
ATOM 820 O O . THR A 1 108 ? -13.643 -3.987 8.003 1.00 87.00 108 THR A O 1
ATOM 823 N N . ILE A 1 109 ? -12.408 -3.544 6.187 1.00 82.06 109 ILE A N 1
ATOM 824 C CA . ILE A 1 109 ? -12.709 -2.103 6.167 1.00 82.06 109 ILE A CA 1
ATOM 825 C C . ILE A 1 109 ? -14.218 -1.863 5.959 1.00 82.06 109 ILE A C 1
ATOM 827 O O . ILE A 1 109 ? -14.795 -0.969 6.568 1.00 82.06 109 ILE A O 1
ATOM 831 N N . ARG A 1 110 ? -14.900 -2.661 5.129 1.00 82.44 110 ARG A N 1
ATOM 832 C CA . ARG A 1 110 ? -16.362 -2.559 4.945 1.00 82.44 110 ARG A CA 1
ATOM 833 C C . ARG A 1 110 ? -17.165 -3.005 6.163 1.00 82.44 110 ARG A C 1
ATOM 835 O O . ARG A 1 110 ? -18.292 -2.552 6.319 1.00 82.44 110 ARG A O 1
ATOM 842 N N . GLN A 1 111 ? -16.613 -3.895 6.981 1.00 84.25 111 GLN A N 1
ATOM 843 C CA . GLN A 1 111 ? -17.216 -4.364 8.230 1.00 84.25 111 GLN A CA 1
ATOM 844 C C . GLN A 1 111 ? -17.014 -3.381 9.396 1.00 84.25 111 GLN A C 1
ATOM 846 O O . GLN A 1 111 ? -17.380 -3.699 10.521 1.00 84.25 111 GLN A O 1
ATOM 851 N N . GLU A 1 112 ? -16.469 -2.191 9.123 1.00 76.75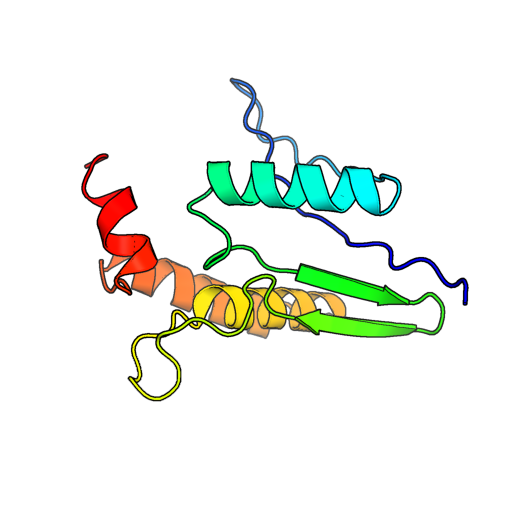 112 GLU A N 1
ATOM 852 C CA . GLU A 1 112 ? -16.227 -1.117 10.096 1.00 76.75 112 GLU A CA 1
ATOM 853 C C . GLU A 1 112 ? -15.208 -1.467 11.197 1.00 76.75 112 GLU A C 1
ATOM 855 O O . GLU A 1 112 ? -15.104 -0.780 12.215 1.00 76.75 112 GLU A O 1
ATOM 860 N N . GLU A 1 113 ? -14.383 -2.494 10.972 1.00 75.38 113 GLU A N 1
ATOM 861 C CA . GLU A 1 113 ? -13.247 -2.815 11.835 1.00 75.38 113 GLU A CA 1
ATOM 862 C C . GLU A 1 113 ? -12.060 -1.908 11.485 1.00 75.38 113 GLU A C 1
ATOM 864 O O . GLU A 1 113 ? -11.257 -2.187 10.591 1.00 75.38 113 GLU A O 1
ATOM 869 N N . PHE A 1 114 ? -11.972 -0.775 12.182 1.00 79.69 114 PHE A N 1
ATOM 870 C CA . PHE A 1 114 ? -10.992 0.272 11.904 1.00 79.69 114 PHE A CA 1
ATOM 871 C C . PHE A 1 114 ? -9.988 0.468 13.034 1.00 79.69 114 PHE A C 1
ATOM 873 O O . PHE A 1 114 ? -10.339 0.522 14.213 1.00 79.69 114 PHE A O 1
ATOM 880 N N . THR A 1 115 ? -8.738 0.727 12.658 1.00 75.75 115 THR A N 1
ATOM 881 C CA . THR A 1 115 ? -7.780 1.393 13.540 1.00 75.75 115 THR A CA 1
ATOM 882 C C . THR A 1 115 ? -8.129 2.878 13.693 1.00 75.75 115 THR A C 1
ATOM 884 O O . THR A 1 115 ? -8.835 3.477 12.872 1.00 75.75 115 THR A O 1
ATOM 887 N N . ALA A 1 116 ? -7.653 3.490 14.780 1.00 70.94 116 ALA A N 1
ATOM 888 C CA . ALA A 1 116 ? -8.029 4.849 15.183 1.00 70.94 116 ALA A CA 1
ATOM 889 C C . ALA A 1 116 ? -7.759 5.923 14.105 1.00 70.94 116 ALA A C 1
ATOM 891 O O . ALA A 1 116 ? -8.448 6.942 14.053 1.00 70.94 116 ALA A O 1
ATOM 892 N N . ASP A 1 117 ? -6.787 5.689 13.222 1.00 70.69 117 ASP A N 1
ATOM 893 C CA . ASP A 1 117 ? -6.420 6.566 12.107 1.00 70.69 117 ASP A CA 1
ATOM 894 C C . ASP A 1 117 ? -7.447 6.579 10.959 1.00 70.69 117 ASP A C 1
ATOM 896 O O . ASP A 1 117 ? -7.579 7.597 10.270 1.00 70.69 117 ASP A O 1
ATOM 900 N N . ILE A 1 118 ? -8.195 5.486 10.775 1.00 67.81 118 ILE A N 1
ATOM 901 C CA . ILE A 1 118 ? -9.248 5.350 9.757 1.00 67.81 118 ILE A CA 1
ATOM 902 C C . ILE A 1 118 ? -10.612 5.789 10.322 1.00 67.81 118 ILE A C 1
ATOM 904 O O . ILE A 1 118 ? -11.353 6.523 9.658 1.00 67.81 118 ILE A O 1
ATOM 908 N N . CYS A 1 119 ? -10.919 5.405 11.568 1.00 54.03 119 CYS A N 1
ATOM 909 C CA . CYS A 1 119 ? -12.223 5.626 12.211 1.00 54.03 119 CYS A CA 1
ATOM 910 C C . CYS A 1 119 ? -12.641 7.113 12.247 1.00 54.03 119 CYS A C 1
ATOM 912 O O . CYS A 1 119 ? -13.768 7.465 11.898 1.00 54.03 119 CYS A O 1
ATOM 914 N N . CYS A 1 120 ? -11.710 8.025 12.549 1.00 47.84 120 CYS A N 1
ATOM 915 C CA . CYS A 1 120 ? -12.010 9.461 12.616 1.00 47.84 120 CYS A CA 1
ATOM 916 C C . CYS A 1 120 ? -12.309 10.127 11.256 1.00 47.84 120 CYS A C 1
ATOM 918 O O . CYS A 1 120 ? -12.792 11.259 11.238 1.00 47.84 120 CYS A O 1
ATOM 920 N N . LYS A 1 121 ? -12.015 9.481 10.117 1.00 47.00 121 LYS A N 1
ATOM 921 C CA . LYS A 1 121 ? -12.194 10.076 8.775 1.00 47.00 121 LYS A CA 1
ATOM 922 C C . LYS A 1 121 ? -13.413 9.544 8.019 1.00 47.00 121 LYS A C 1
ATOM 924 O O . LYS A 1 121 ? -13.977 10.285 7.218 1.00 47.00 121 LYS A O 1
ATOM 929 N N . LEU A 1 122 ? -13.839 8.307 8.282 1.00 40.28 122 LEU A N 1
ATOM 930 C CA . LEU A 1 122 ? -15.014 7.696 7.640 1.00 40.28 122 LEU A CA 1
ATOM 931 C C . LEU A 1 122 ? -16.332 7.956 8.388 1.00 40.28 122 LEU A C 1
ATOM 933 O O . LEU A 1 122 ? -17.360 8.083 7.727 1.00 40.28 122 LEU A O 1
ATOM 937 N N . CYS A 1 123 ? -16.311 8.162 9.712 1.00 35.56 123 CYS A N 1
ATOM 938 C CA . CYS A 1 123 ? -17.513 8.507 10.495 1.00 35.56 123 CYS A CA 1
ATOM 939 C C . CYS A 1 123 ? -18.184 9.834 10.090 1.00 35.56 123 CYS A C 1
ATOM 941 O O . CYS A 1 123 ? -19.337 10.065 10.431 1.00 35.56 123 CYS A O 1
ATOM 943 N N . SER A 1 124 ? -17.492 10.716 9.364 1.00 31.73 124 SER A N 1
ATOM 944 C CA . SER A 1 124 ? -18.044 12.007 8.922 1.00 31.73 124 SER A CA 1
ATOM 945 C C . SER A 1 124 ? -18.794 11.934 7.585 1.00 31.73 124 SER A C 1
ATOM 947 O O . SER A 1 124 ? -19.269 12.966 7.114 1.00 31.73 124 SER A O 1
ATOM 949 N N . SER A 1 125 ? -18.826 10.765 6.930 1.00 32.75 125 SER A N 1
ATOM 950 C CA . SER A 1 125 ? -19.299 10.622 5.540 1.00 32.75 125 SER A CA 1
ATOM 951 C C . SER A 1 125 ? -20.324 9.500 5.318 1.00 32.75 125 SER A C 1
ATOM 953 O O . SER A 1 125 ? -20.589 9.169 4.160 1.00 32.75 125 SER A O 1
ATOM 955 N N . VAL A 1 126 ? -20.897 8.934 6.386 1.00 33.25 126 VAL A N 1
ATOM 956 C CA . VAL A 1 126 ? -22.076 8.047 6.324 1.00 33.25 126 VAL A CA 1
ATOM 957 C C . VAL A 1 126 ? -23.271 8.754 6.945 1.00 33.25 126 VAL A C 1
ATOM 959 O O . VAL A 1 126 ? -23.099 9.331 8.041 1.00 33.25 126 VAL A O 1
#

Solvent-accessible surface area (backbone atoms only — not comparable to full-atom values): 7730 Å² total; per-residue (Å²): 145,86,80,83,70,50,64,61,52,83,47,83,75,85,59,91,92,63,97,64,90,54,88,64,90,65,60,63,70,62,38,53,58,47,46,53,53,43,20,56,74,78,71,26,48,58,67,33,51,32,43,37,54,47,95,89,76,51,70,50,60,41,50,73,52,75,89,57,98,56,74,92,67,88,63,74,65,60,53,6,44,53,45,8,50,26,54,47,27,45,73,71,70,39,46,73,62,19,51,50,54,51,50,51,55,53,50,42,54,72,71,68,67,61,45,74,76,52,46,76,65,54,71,80,75,115

Radius of gyration: 15.53 Å; Cα contacts (8 Å, |Δi|>4): 138; chains: 1; bounding box: 47×31×38 Å

Nearest PDB structures (foldseek):
  8grb-assembly3_K  TM=9.425E-01  e=7.077E-09  Homo sapiens
  5gri-assembly1_A  TM=9.439E-01  e=8.556E-09  Homo sapiens
  8gs5-assembly1_C  TM=9.436E-01  e=1.716E-08  Homo sapiens
  6kdf-assembly5_I  TM=8.574E-01  e=9.710E-09  Homo sapiens
  6lky-assembly1_B  TM=9.229E-01  e=1.402E-05  Methylococcus capsulatus str. Bath

Secondary structure (DSSP, 8-state):
-----EE--------TT----------HHHHHHHHHHHHHHHT-GGG-EEEEE-TTS-EEEEESS---TTTTTT----HHHHHHHHHHHHHTT-HHHHHHHHHHHHHHHHTT---HHHHHHHTT--

Sequence (126 aa):
VSRRWSTLIYCLVNKHRQQKQRFLVMPNLYGDILSDLCAGLIGGLGVMPSGNIDANGVANFESVHGTPDITGLDLANPTALLLSAVVMLHHMSLHDYGNKIQTACFDTIRQEEFTADICCKLCSSV

Foldseek 3Di:
DDDDFFKFQQQQPDDPDDRDRDTDGDHPVVVVVVSQVSQVVVQGQLQGWIKTAGPVGDIDTDRPDDDDPCPPVPLRRCNRVLLSVLVVCVVVVVNVVSVVSVVVSVVCVVVVVDRPSRNVPCVVPD

Mean predicted aligned error: 10.17 Å